Protein AF-A9BYD4-F1 (afdb_monomer_lite)

Radius of gyration: 15.16 Å; chains: 1; bounding box: 30×18×49 Å

pLDDT: mean 91.26, std 11.41, range [46.97, 98.06]

Secondary structure (DSSP, 8-state):
--HHHHHHHHHHHHHHHHHTT--HHHHHHHHHHHHHHHHHHHHHH-TTS-HHHHHHHHHHHHHHHHHHHHHHHHHHHHHHHHTTT-

Structure (mmCIF, N/CA/C/O backbone):
data_AF-A9BYD4-F1
#
_entry.id   AF-A9BYD4-F1
#
loop_
_atom_site.group_PDB
_atom_site.id
_atom_site.type_symbol
_atom_site.label_atom_id
_atom_site.label_alt_id
_atom_site.label_comp_id
_atom_site.label_asym_id
_atom_site.label_entity_id
_atom_site.label_seq_id
_atom_site.pdbx_P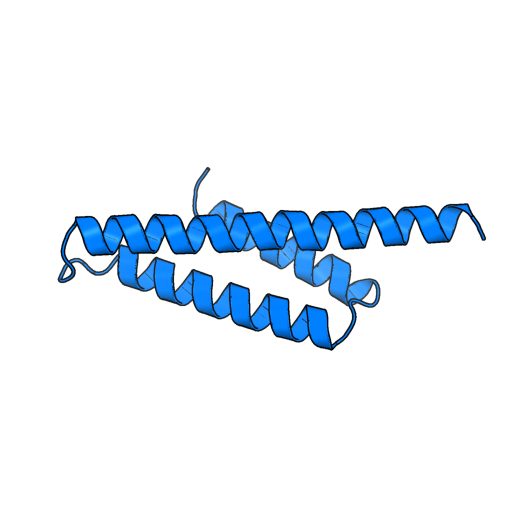DB_ins_code
_atom_site.Cartn_x
_atom_site.Cartn_y
_atom_site.Cartn_z
_atom_site.occupancy
_atom_site.B_iso_or_equiv
_atom_site.auth_seq_id
_atom_site.auth_comp_id
_atom_site.auth_asym_id
_atom_site.auth_atom_id
_atom_site.pdbx_PDB_model_num
ATOM 1 N N . MET A 1 1 ? 15.449 2.697 3.095 1.00 60.28 1 MET A N 1
ATOM 2 C CA . MET A 1 1 ? 14.412 1.750 3.571 1.00 60.28 1 MET A CA 1
ATOM 3 C C . MET A 1 1 ? 14.017 0.824 2.420 1.00 60.28 1 MET A C 1
ATOM 5 O O . MET A 1 1 ? 13.836 1.318 1.319 1.00 60.28 1 MET A O 1
ATOM 9 N N . ASN A 1 2 ? 13.959 -0.497 2.625 1.00 87.62 2 ASN A N 1
ATOM 10 C CA . ASN A 1 2 ? 13.643 -1.486 1.575 1.00 87.62 2 ASN A CA 1
ATOM 11 C C . ASN A 1 2 ? 12.113 -1.644 1.418 1.00 87.62 2 ASN A C 1
ATOM 13 O O . ASN A 1 2 ? 11.419 -1.719 2.432 1.00 87.62 2 ASN A O 1
ATOM 17 N N . TYR A 1 3 ? 11.595 -1.737 0.183 1.00 91.25 3 TYR A N 1
ATOM 18 C CA . TYR A 1 3 ? 10.163 -1.926 -0.109 1.00 91.25 3 TYR A CA 1
ATOM 19 C C . TYR A 1 3 ? 9.541 -3.072 0.702 1.00 91.25 3 TYR A C 1
ATOM 21 O O . TYR A 1 3 ? 8.519 -2.880 1.353 1.00 91.25 3 TYR A O 1
ATOM 29 N N . SER A 1 4 ? 10.185 -4.242 0.752 1.00 93.06 4 SER A N 1
ATOM 30 C CA . SER A 1 4 ? 9.654 -5.412 1.471 1.00 93.06 4 SER A CA 1
ATOM 31 C C . SER A 1 4 ? 9.606 -5.222 2.990 1.00 93.06 4 SER A C 1
ATOM 33 O O . SER A 1 4 ? 8.867 -5.914 3.688 1.00 93.06 4 SER A O 1
ATOM 35 N N . VAL A 1 5 ? 10.431 -4.324 3.535 1.00 94.44 5 VAL A N 1
ATOM 36 C CA . VAL A 1 5 ? 10.383 -3.958 4.958 1.00 94.44 5 VAL A CA 1
ATOM 37 C C . VAL A 1 5 ? 9.209 -3.014 5.199 1.00 94.44 5 VAL A C 1
ATOM 39 O O . VAL A 1 5 ? 8.403 -3.276 6.089 1.00 94.44 5 VAL A O 1
ATOM 42 N N . LEU A 1 6 ? 9.067 -1.985 4.359 1.00 95.06 6 LEU A N 1
ATOM 43 C CA . LEU A 1 6 ? 7.968 -1.023 4.436 1.00 95.06 6 LEU A CA 1
ATOM 44 C C . LEU A 1 6 ? 6.599 -1.702 4.265 1.00 95.06 6 LEU A C 1
ATOM 46 O O . LEU A 1 6 ? 5.699 -1.476 5.067 1.00 95.06 6 LEU A O 1
ATOM 50 N N . LEU A 1 7 ? 6.464 -2.596 3.282 1.00 96.25 7 LEU A N 1
ATO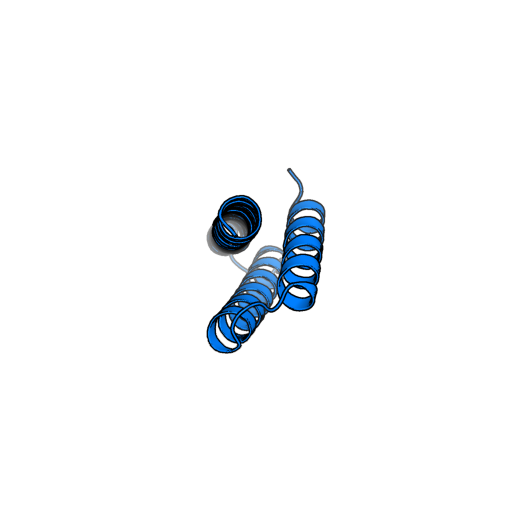M 51 C CA . LEU A 1 7 ? 5.237 -3.359 3.043 1.00 96.25 7 LEU A CA 1
ATOM 52 C C . LEU A 1 7 ? 4.820 -4.154 4.288 1.00 96.25 7 LEU A C 1
ATOM 54 O O . LEU A 1 7 ? 3.693 -4.019 4.757 1.00 96.25 7 LEU A O 1
ATOM 58 N N . ARG A 1 8 ? 5.748 -4.925 4.875 1.00 96.06 8 ARG A N 1
ATOM 59 C CA . ARG A 1 8 ? 5.482 -5.708 6.095 1.00 96.06 8 ARG A CA 1
ATOM 60 C C . ARG A 1 8 ? 5.072 -4.825 7.272 1.00 96.06 8 ARG A C 1
ATOM 62 O O . ARG A 1 8 ? 4.213 -5.211 8.064 1.00 96.06 8 ARG A O 1
ATOM 69 N N . GLN A 1 9 ? 5.682 -3.649 7.402 1.00 95.88 9 GLN A N 1
ATOM 70 C CA . GLN A 1 9 ? 5.335 -2.691 8.446 1.00 95.88 9 GLN A CA 1
ATOM 71 C C . GLN A 1 9 ? 3.907 -2.157 8.274 1.00 95.88 9 GLN A C 1
ATOM 73 O O . GLN A 1 9 ? 3.141 -2.168 9.240 1.00 95.88 9 GLN A O 1
ATOM 78 N N . VAL A 1 10 ? 3.535 -1.746 7.060 1.00 96.50 10 VAL A N 1
ATOM 79 C CA . VAL A 1 10 ? 2.190 -1.235 6.746 1.00 96.50 10 VAL A CA 1
ATOM 80 C C . VAL A 1 10 ? 1.137 -2.322 6.959 1.00 96.50 10 VAL A C 1
ATOM 82 O O . VAL A 1 10 ? 0.122 -2.079 7.607 1.00 96.50 10 VAL A O 1
ATOM 85 N N . GLU A 1 11 ? 1.390 -3.551 6.508 1.00 96.44 11 GLU A N 1
ATOM 86 C CA . GLU A 1 11 ? 0.479 -4.685 6.710 1.00 96.44 11 GLU A CA 1
ATOM 87 C C . GLU A 1 11 ? 0.269 -5.003 8.191 1.00 96.44 11 GLU A C 1
ATOM 89 O O . GLU A 1 11 ? -0.862 -5.217 8.639 1.00 96.44 11 GLU A O 1
ATOM 94 N N . ARG A 1 12 ? 1.347 -4.976 8.986 1.00 95.88 12 ARG A N 1
ATOM 95 C CA . ARG A 1 12 ? 1.258 -5.147 10.439 1.00 95.88 12 ARG A CA 1
ATOM 96 C C . ARG A 1 12 ? 0.404 -4.050 11.072 1.00 95.88 12 ARG A C 1
ATOM 98 O O . ARG A 1 12 ? -0.446 -4.362 11.904 1.00 95.88 12 ARG A O 1
ATOM 105 N N . GLN A 1 13 ? 0.605 -2.791 10.685 1.00 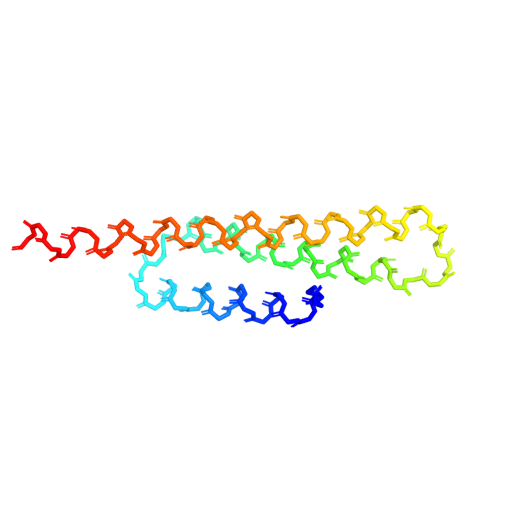94.38 13 GLN A N 1
ATOM 106 C CA . GLN A 1 13 ? -0.198 -1.675 11.188 1.00 94.38 13 GLN A CA 1
ATOM 107 C C . GLN A 1 13 ? -1.668 -1.799 10.788 1.00 94.38 13 GLN A C 1
ATOM 109 O O . GLN A 1 13 ? -2.537 -1.658 11.646 1.00 94.38 13 GLN A O 1
ATOM 114 N N . ARG A 1 14 ? -1.957 -2.141 9.529 1.00 95.44 14 ARG A N 1
ATOM 115 C CA . ARG A 1 14 ? -3.321 -2.375 9.041 1.00 95.44 14 ARG A CA 1
ATOM 116 C C . ARG A 1 14 ? -4.010 -3.458 9.862 1.00 95.44 14 ARG A C 1
ATOM 118 O O . ARG A 1 14 ? -5.119 -3.246 10.337 1.00 95.44 14 ARG A O 1
ATOM 125 N N . ASN A 1 15 ? -3.340 -4.584 10.101 1.00 95.19 15 ASN A N 1
ATOM 126 C CA . ASN A 1 15 ? -3.896 -5.683 10.893 1.00 95.19 15 ASN A CA 1
ATOM 127 C C . ASN A 1 15 ? -4.166 -5.287 12.349 1.00 95.19 15 ASN A C 1
ATOM 129 O O . ASN A 1 15 ? -5.169 -5.711 12.919 1.00 95.19 15 ASN A O 1
ATOM 133 N N . LEU A 1 16 ? -3.305 -4.461 12.949 1.00 94.12 16 LEU A N 1
ATOM 134 C CA . LEU A 1 16 ? -3.556 -3.904 14.279 1.00 94.12 16 LEU A CA 1
ATOM 135 C C . LEU A 1 16 ? -4.776 -2.981 14.287 1.00 94.12 16 LEU A C 1
ATOM 137 O O . LEU A 1 16 ? -5.595 -3.081 15.195 1.00 94.12 16 LEU A O 1
ATOM 141 N N . CYS A 1 17 ? -4.920 -2.115 13.283 1.00 92.94 17 CYS A N 1
ATOM 142 C CA . CYS A 1 17 ? -6.063 -1.211 13.206 1.00 92.94 17 CYS A CA 1
ATOM 143 C C . CYS A 1 17 ? -7.369 -1.976 12.960 1.00 92.94 17 CYS A C 1
ATOM 145 O O . CYS A 1 17 ? -8.367 -1.679 13.604 1.00 92.94 17 CYS A O 1
ATOM 147 N N . VAL A 1 18 ? -7.362 -3.012 12.112 1.00 93.12 18 VAL A N 1
ATOM 148 C CA . VAL A 1 18 ? -8.538 -3.878 11.900 1.00 93.12 18 VAL A CA 1
ATOM 149 C C . VAL A 1 18 ? -8.963 -4.567 13.191 1.00 93.12 18 VAL A C 1
ATOM 151 O O . VAL A 1 18 ? -10.140 -4.532 13.532 1.00 93.12 18 VAL A O 1
ATOM 154 N N . LYS A 1 19 ? -8.016 -5.097 13.975 1.00 92.06 19 LYS A N 1
ATOM 155 C CA . LYS A 1 19 ? -8.317 -5.661 15.303 1.00 92.06 19 LYS A CA 1
ATOM 156 C C . LYS A 1 19 ? -8.919 -4.644 16.282 1.00 92.06 19 LYS A C 1
ATOM 158 O O . LYS A 1 19 ? -9.574 -5.053 17.230 1.00 92.06 19 LYS A O 1
ATOM 163 N N . ARG A 1 20 ? -8.689 -3.345 16.070 1.00 90.00 20 ARG A N 1
ATOM 164 C CA . ARG A 1 20 ? -9.238 -2.238 16.871 1.00 90.00 20 ARG A CA 1
ATOM 165 C C . ARG A 1 20 ? -10.538 -1.651 16.300 1.00 90.00 20 ARG A C 1
ATOM 167 O O . ARG A 1 20 ? -11.016 -0.659 16.832 1.00 90.00 20 ARG A O 1
ATOM 174 N N . GLY A 1 21 ? -11.107 -2.248 15.250 1.00 91.31 21 GLY A N 1
ATOM 175 C CA . GLY A 1 21 ? -12.363 -1.786 14.652 1.00 91.31 21 GLY A CA 1
ATOM 176 C C . GLY A 1 21 ? -12.185 -0.772 13.522 1.00 91.31 21 GLY A C 1
ATOM 177 O O . GLY A 1 21 ? -12.938 0.199 13.443 1.00 91.31 21 GLY A O 1
ATOM 178 N N . LEU A 1 22 ? -11.192 -0.977 12.645 1.00 91.94 22 LEU A N 1
ATOM 179 C CA . LEU A 1 22 ? -11.026 -0.157 11.440 1.00 91.94 22 LEU A CA 1
ATOM 180 C C . LEU A 1 22 ? -12.344 -0.129 10.636 1.00 91.94 22 LEU A C 1
ATOM 182 O O . LEU A 1 22 ? -12.864 -1.200 10.317 1.00 91.94 22 LEU A O 1
ATOM 186 N N . PRO A 1 23 ? -12.877 1.055 10.277 1.00 92.81 23 PRO A N 1
ATOM 187 C CA . PRO A 1 23 ? -14.105 1.153 9.498 1.00 92.81 23 PRO A CA 1
ATOM 188 C C . PRO A 1 23 ? -14.024 0.356 8.194 1.00 92.81 23 PRO A C 1
ATOM 190 O O . PRO A 1 23 ? -12.993 0.374 7.519 1.00 92.81 23 PRO A O 1
ATOM 193 N N . GLY A 1 24 ? -15.122 -0.297 7.803 1.00 92.50 24 GLY A N 1
ATOM 194 C CA . GLY A 1 24 ? -15.143 -1.196 6.642 1.00 92.50 24 GLY A CA 1
ATOM 195 C C . GLY A 1 24 ? -14.668 -0.541 5.339 1.00 92.50 24 GLY A C 1
ATOM 196 O O . GLY A 1 24 ? -13.861 -1.123 4.619 1.00 92.50 24 GLY A O 1
ATOM 197 N N . TRP A 1 25 ? -15.080 0.705 5.076 1.00 94.00 25 TRP A N 1
ATOM 198 C CA . TRP A 1 25 ? -14.632 1.459 3.896 1.00 94.00 25 TRP A CA 1
ATOM 199 C C . TRP A 1 25 ? -13.114 1.697 3.901 1.00 94.00 25 TRP A C 1
ATOM 201 O O . TRP A 1 25 ? -12.457 1.602 2.866 1.00 94.00 25 TRP A O 1
ATOM 211 N N . LEU A 1 26 ? -12.539 1.965 5.077 1.00 94.06 26 LEU A N 1
ATOM 212 C CA . LEU A 1 26 ? -11.115 2.240 5.241 1.00 94.06 26 LEU A CA 1
ATOM 213 C C . LEU A 1 26 ? -10.294 0.952 5.143 1.00 94.06 26 LEU A C 1
ATOM 215 O O . LEU A 1 26 ? -9.199 0.951 4.581 1.00 94.06 26 LEU A O 1
ATOM 219 N N . GLN A 1 27 ? -10.843 -0.162 5.629 1.00 95.62 27 GLN A N 1
ATOM 220 C CA . GLN A 1 27 ? -10.266 -1.483 5.425 1.00 95.62 27 GLN A CA 1
ATOM 221 C C . GLN A 1 27 ? -10.189 -1.835 3.932 1.00 95.62 27 GLN A C 1
ATOM 223 O O . GLN A 1 27 ? -9.113 -2.204 3.457 1.00 95.62 27 GLN A O 1
ATOM 228 N N . GLN A 1 28 ? -11.293 -1.679 3.196 1.00 96.50 28 GLN A N 1
ATOM 229 C CA . GLN A 1 28 ? -11.349 -1.939 1.752 1.00 96.50 28 GLN A CA 1
ATOM 230 C C . GLN A 1 28 ? -10.392 -1.028 0.977 1.00 96.50 28 GLN A C 1
ATOM 232 O O . GLN A 1 28 ? -9.658 -1.489 0.102 1.00 96.50 28 GLN A O 1
ATOM 237 N N . TYR A 1 29 ? -10.338 0.258 1.338 1.00 96.69 29 TYR A N 1
ATOM 238 C CA . TYR A 1 29 ? -9.387 1.201 0.757 1.00 96.69 29 TYR A CA 1
ATOM 239 C C . TYR A 1 29 ? -7.934 0.761 0.988 1.00 96.69 29 TYR A C 1
ATOM 241 O O . TYR A 1 29 ? -7.146 0.709 0.042 1.00 96.69 29 TYR A O 1
ATOM 249 N N . ALA A 1 30 ? -7.576 0.388 2.221 1.00 96.94 30 ALA A N 1
ATOM 250 C CA . ALA A 1 30 ? -6.228 -0.068 2.545 1.00 96.94 30 ALA A CA 1
ATOM 251 C C . ALA A 1 30 ? -5.845 -1.345 1.779 1.00 96.94 30 ALA A C 1
ATOM 253 O O . ALA A 1 30 ? -4.722 -1.454 1.288 1.00 96.94 30 ALA A O 1
ATOM 254 N N . GLU A 1 31 ? -6.772 -2.294 1.632 1.00 96.69 31 GLU A N 1
ATOM 255 C CA . GLU A 1 31 ? -6.569 -3.515 0.843 1.00 96.69 31 GLU A CA 1
ATOM 256 C C . GLU A 1 31 ? -6.322 -3.209 -0.640 1.00 96.69 31 GLU A C 1
ATOM 258 O O . GLU A 1 31 ? -5.359 -3.718 -1.221 1.00 96.69 31 GLU A O 1
ATOM 263 N N . ALA A 1 32 ? -7.124 -2.324 -1.238 1.00 97.75 32 ALA A N 1
ATOM 264 C CA . ALA A 1 32 ? -6.959 -1.911 -2.630 1.00 97.75 32 ALA A CA 1
ATOM 265 C C . ALA A 1 32 ? -5.610 -1.211 -2.869 1.00 97.75 32 ALA A C 1
ATOM 267 O O . ALA A 1 32 ? -4.906 -1.510 -3.837 1.00 97.75 32 ALA A O 1
ATOM 268 N N . GLN A 1 33 ? -5.207 -0.319 -1.962 1.00 97.94 33 GLN A N 1
ATOM 269 C CA . GLN A 1 33 ? -3.924 0.381 -2.043 1.00 97.94 33 GLN A CA 1
ATOM 270 C C . GLN A 1 33 ? -2.729 -0.571 -1.863 1.00 97.94 33 GLN A C 1
ATOM 272 O O . GLN A 1 33 ? -1.740 -0.463 -2.590 1.00 97.94 33 GLN A O 1
ATOM 277 N N . LEU A 1 34 ? -2.822 -1.556 -0.962 1.00 97.75 34 LEU A N 1
ATOM 278 C CA . LEU A 1 34 ? -1.799 -2.598 -0.814 1.00 97.75 34 LEU A CA 1
ATOM 279 C C . LEU A 1 34 ? -1.666 -3.446 -2.086 1.00 97.75 34 LEU A C 1
ATOM 281 O O . LEU A 1 34 ? -0.547 -3.700 -2.541 1.00 97.75 34 LEU A O 1
ATOM 285 N N . ALA A 1 35 ? -2.786 -3.851 -2.690 1.00 97.81 35 ALA A N 1
ATOM 286 C CA . ALA A 1 35 ? -2.785 -4.582 -3.956 1.00 97.81 35 ALA A CA 1
ATOM 287 C C . ALA A 1 35 ? -2.144 -3.754 -5.084 1.00 97.81 35 ALA A C 1
ATOM 289 O O . ALA A 1 35 ? -1.275 -4.251 -5.806 1.00 97.81 35 ALA A O 1
ATOM 290 N N . TYR A 1 36 ? -2.492 -2.468 -5.180 1.00 98.06 36 TYR A N 1
ATOM 291 C CA . TYR A 1 36 ? -1.899 -1.547 -6.146 1.00 98.06 36 TYR A CA 1
ATOM 292 C C . TYR A 1 36 ? -0.387 -1.376 -5.938 1.00 98.06 36 TYR A C 1
ATOM 294 O O . TYR A 1 36 ? 0.388 -1.481 -6.893 1.00 98.06 36 TYR A O 1
ATOM 302 N N . ALA A 1 37 ? 0.065 -1.177 -4.697 1.00 97.62 37 ALA A N 1
ATOM 303 C CA . ALA A 1 37 ? 1.485 -1.053 -4.382 1.00 97.62 37 ALA A CA 1
ATOM 304 C C . ALA A 1 37 ? 2.263 -2.323 -4.758 1.00 97.62 37 ALA A C 1
ATOM 306 O O . ALA A 1 37 ? 3.359 -2.227 -5.315 1.00 97.62 37 ALA A O 1
ATOM 307 N N . ARG A 1 38 ? 1.703 -3.512 -4.491 1.00 97.62 38 ARG A N 1
ATOM 308 C CA . ARG A 1 38 ? 2.301 -4.802 -4.880 1.00 97.62 38 ARG A CA 1
ATOM 309 C C . ARG A 1 38 ? 2.419 -4.933 -6.395 1.00 97.62 38 ARG A C 1
ATOM 311 O O . ARG A 1 38 ? 3.481 -5.301 -6.890 1.00 97.62 38 ARG A O 1
ATOM 318 N N . TYR A 1 39 ? 1.370 -4.573 -7.130 1.00 97.38 39 TYR A N 1
ATOM 319 C CA . TYR A 1 39 ? 1.397 -4.558 -8.592 1.00 97.38 39 TYR A CA 1
ATOM 320 C C . TYR A 1 39 ? 2.495 -3.630 -9.133 1.00 97.38 39 TYR A C 1
ATOM 322 O O . TYR A 1 39 ? 3.334 -4.054 -9.926 1.00 97.38 39 TYR A O 1
ATOM 330 N N . ARG A 1 40 ? 2.561 -2.379 -8.660 1.00 97.62 40 ARG A N 1
ATOM 331 C CA . ARG A 1 40 ? 3.590 -1.418 -9.095 1.00 97.62 40 ARG A CA 1
ATOM 332 C C . ARG A 1 40 ? 5.006 -1.879 -8.742 1.00 97.62 40 ARG A C 1
ATOM 334 O O . ARG A 1 40 ? 5.924 -1.694 -9.541 1.00 97.62 40 ARG A O 1
ATOM 341 N N . TRP A 1 41 ? 5.187 -2.533 -7.597 1.00 96.94 41 TRP A N 1
ATOM 342 C CA . TRP A 1 41 ? 6.460 -3.162 -7.252 1.00 96.94 41 TRP A CA 1
ATOM 343 C C . TRP A 1 41 ? 6.852 -4.265 -8.243 1.00 96.94 41 TRP A C 1
ATOM 345 O O . TRP A 1 41 ? 7.996 -4.279 -8.697 1.00 96.94 41 TRP A O 1
ATOM 355 N N . LEU A 1 42 ? 5.925 -5.142 -8.640 1.00 96.31 42 LEU A N 1
ATOM 356 C CA . LEU A 1 42 ? 6.194 -6.163 -9.661 1.00 96.31 42 LEU A CA 1
ATOM 357 C C . LEU A 1 42 ? 6.622 -5.536 -10.994 1.00 96.31 42 LEU A C 1
ATOM 359 O O . LEU A 1 42 ? 7.651 -5.933 -11.537 1.00 96.31 42 LEU A O 1
ATOM 363 N N . VAL A 1 43 ? 5.921 -4.497 -11.460 1.00 95.75 43 VAL A N 1
ATOM 364 C CA . VAL A 1 43 ? 6.297 -3.762 -12.684 1.00 95.75 43 VAL A CA 1
ATOM 365 C C . VAL A 1 43 ? 7.699 -3.160 -12.563 1.00 95.75 43 VAL A C 1
ATOM 367 O O . VAL A 1 43 ? 8.483 -3.214 -13.504 1.00 95.75 43 VAL A O 1
ATOM 370 N N . SER A 1 44 ? 8.074 -2.637 -11.391 1.00 96.50 44 SER A N 1
ATOM 371 C CA . SER A 1 44 ? 9.422 -2.087 -11.178 1.00 96.50 44 SER A CA 1
ATOM 372 C C . SER A 1 44 ? 10.549 -3.118 -11.326 1.00 96.50 44 SER A C 1
ATOM 374 O O . SER A 1 44 ? 11.701 -2.756 -11.574 1.00 96.50 44 SER A O 1
ATOM 376 N N . ARG A 1 45 ? 10.221 -4.408 -11.198 1.00 96.12 45 ARG A N 1
ATOM 377 C CA . ARG A 1 45 ? 11.156 -5.530 -11.322 1.00 96.12 45 ARG A CA 1
ATOM 378 C C . ARG A 1 45 ? 11.173 -6.170 -12.705 1.00 96.12 45 ARG A C 1
ATOM 380 O O . ARG A 1 45 ? 12.048 -7.002 -12.950 1.00 96.12 45 ARG A O 1
ATOM 387 N N . ASP A 1 46 ? 10.255 -5.792 -13.586 1.00 96.06 46 ASP A N 1
ATOM 388 C CA . ASP A 1 46 ? 10.193 -6.327 -14.938 1.00 96.06 46 ASP A CA 1
ATOM 389 C C . ASP A 1 46 ? 11.372 -5.819 -15.776 1.00 96.06 46 ASP A C 1
ATOM 391 O O . ASP A 1 46 ? 11.450 -4.648 -16.144 1.00 96.06 46 ASP A O 1
ATOM 395 N N . LYS A 1 47 ? 12.311 -6.716 -16.089 1.00 93.31 47 LYS A N 1
ATOM 396 C CA . LYS A 1 47 ? 13.512 -6.384 -16.864 1.00 93.31 47 LYS A CA 1
ATOM 397 C C . LYS A 1 47 ? 13.202 -5.999 -18.314 1.00 93.31 47 LYS A C 1
ATOM 399 O O . LYS A 1 47 ? 14.062 -5.381 -18.934 1.00 93.31 47 LYS A O 1
ATOM 404 N N . GLN A 1 48 ? 12.024 -6.353 -18.831 1.00 95.44 48 GLN A N 1
ATOM 405 C CA . GLN A 1 48 ? 11.586 -5.985 -20.178 1.00 95.44 48 GLN A CA 1
ATOM 406 C C . GLN A 1 48 ? 11.060 -4.544 -20.231 1.00 95.44 48 GLN A C 1
ATOM 408 O O . GLN A 1 48 ? 11.080 -3.918 -21.288 1.00 95.44 48 GLN A O 1
ATOM 413 N N . ALA A 1 49 ? 10.647 -3.980 -19.092 1.00 92.69 49 ALA A N 1
ATOM 414 C CA . ALA A 1 49 ? 10.159 -2.612 -19.024 1.00 92.69 49 ALA A CA 1
ATOM 415 C C . ALA A 1 49 ? 11.306 -1.574 -19.097 1.00 92.69 49 ALA A C 1
ATOM 417 O O . ALA A 1 49 ? 12.371 -1.763 -18.479 1.00 92.69 49 ALA A O 1
ATOM 418 N N . PRO A 1 50 ? 11.083 -0.418 -19.761 1.00 96.19 50 PRO A N 1
ATOM 419 C CA . PRO A 1 50 ? 12.039 0.686 -19.779 1.00 96.19 50 PRO A CA 1
ATOM 420 C C . PRO A 1 50 ? 12.466 1.109 -18.368 1.00 96.19 50 PRO A C 1
ATOM 422 O O . PRO A 1 50 ? 11.680 1.068 -17.416 1.00 96.19 50 PRO A O 1
ATOM 425 N N . LYS A 1 51 ? 13.726 1.539 -18.216 1.00 95.50 51 LYS A N 1
ATOM 426 C CA . LYS A 1 51 ? 14.307 1.905 -16.910 1.00 95.50 51 LYS A CA 1
ATOM 427 C C . LYS A 1 51 ? 13.483 2.975 -16.185 1.00 95.50 51 LYS A C 1
ATOM 429 O O . LYS A 1 51 ? 13.236 2.834 -14.988 1.00 95.50 51 LYS A O 1
ATOM 434 N N . ASP A 1 52 ? 13.014 3.988 -16.906 1.00 96.00 52 ASP A N 1
ATOM 435 C CA . ASP A 1 52 ? 12.219 5.075 -16.325 1.00 96.00 52 ASP A CA 1
ATOM 436 C C . ASP A 1 52 ? 10.840 4.590 -15.876 1.00 96.00 52 ASP A C 1
ATOM 438 O O . ASP A 1 52 ? 10.389 4.920 -14.779 1.00 96.00 52 ASP A O 1
ATOM 442 N N . CYS A 1 53 ? 10.205 3.705 -16.650 1.00 95.44 53 CYS A N 1
ATOM 443 C CA . CYS A 1 53 ? 8.950 3.063 -16.260 1.00 95.44 53 CYS A CA 1
ATOM 444 C C . CYS A 1 53 ? 9.113 2.233 -14.982 1.00 95.44 53 CYS A C 1
ATOM 446 O O . CYS A 1 53 ? 8.247 2.276 -14.101 1.00 95.44 53 CYS A O 1
ATOM 448 N N . ARG A 1 54 ? 10.228 1.505 -14.848 1.00 97.00 54 ARG A N 1
ATOM 449 C CA . ARG A 1 54 ? 10.539 0.748 -13.631 1.00 97.00 54 ARG A CA 1
ATOM 450 C C . ARG A 1 54 ? 10.736 1.658 -12.427 1.00 97.00 54 ARG A C 1
ATOM 452 O O . ARG A 1 54 ? 10.135 1.410 -11.381 1.00 97.00 54 ARG A O 1
ATOM 459 N N . ARG A 1 55 ? 11.529 2.721 -12.584 1.00 96.44 55 ARG A N 1
ATOM 460 C CA . ARG A 1 55 ? 11.772 3.722 -11.537 1.00 96.44 55 ARG A CA 1
ATOM 461 C C . ARG A 1 55 ? 10.467 4.366 -11.075 1.00 96.44 55 ARG A C 1
ATOM 463 O O . ARG A 1 55 ? 10.164 4.322 -9.888 1.00 96.44 55 ARG A O 1
ATOM 470 N N . LEU A 1 56 ? 9.656 4.858 -12.008 1.00 97.38 56 LEU A N 1
ATOM 471 C CA . LEU A 1 56 ? 8.358 5.460 -11.706 1.00 97.38 56 LEU A CA 1
ATOM 472 C C . LEU A 1 56 ? 7.410 4.463 -11.023 1.00 97.38 56 LEU A C 1
ATOM 474 O O . LEU A 1 56 ? 6.592 4.826 -10.180 1.00 97.38 56 LEU A O 1
ATOM 478 N N . SER A 1 57 ? 7.477 3.184 -11.391 1.00 97.38 57 SER A N 1
ATOM 479 C CA . SER A 1 57 ? 6.681 2.139 -10.743 1.00 97.38 57 SER A CA 1
ATOM 480 C C . SER A 1 57 ? 7.119 1.892 -9.306 1.00 97.38 57 SER A C 1
ATOM 482 O O . SER A 1 57 ? 6.257 1.800 -8.435 1.00 97.38 57 SER A O 1
ATOM 484 N N . LEU A 1 58 ? 8.426 1.881 -9.044 1.00 96.88 58 LEU A N 1
ATOM 485 C CA . LEU A 1 58 ? 8.957 1.799 -7.688 1.00 96.88 58 LEU A CA 1
ATOM 486 C C . LEU A 1 58 ? 8.544 3.010 -6.845 1.00 96.88 58 LEU A C 1
ATOM 488 O O . LEU A 1 58 ? 8.037 2.830 -5.742 1.00 96.88 58 LEU A O 1
ATOM 492 N N . GLU A 1 59 ? 8.717 4.221 -7.375 1.00 97.00 59 GLU A N 1
ATOM 493 C CA . GLU A 1 59 ? 8.344 5.466 -6.694 1.00 97.00 59 GLU A CA 1
ATOM 494 C C . GLU A 1 59 ? 6.860 5.450 -6.312 1.00 97.00 59 GLU A C 1
ATOM 496 O O . GLU A 1 59 ? 6.533 5.613 -5.140 1.00 97.00 59 GLU A O 1
ATOM 501 N N . ARG A 1 60 ? 5.963 5.108 -7.249 1.00 97.56 60 ARG A N 1
ATOM 502 C CA . ARG A 1 60 ? 4.525 4.976 -6.952 1.00 97.56 60 ARG A CA 1
ATOM 503 C C . ARG A 1 60 ? 4.227 3.911 -5.898 1.00 97.56 60 ARG A C 1
ATOM 505 O O . ARG A 1 60 ? 3.400 4.148 -5.023 1.00 97.56 60 ARG A O 1
ATOM 512 N N . ALA A 1 61 ? 4.878 2.748 -5.972 1.00 97.50 61 ALA A N 1
ATOM 513 C CA . ALA A 1 61 ? 4.680 1.679 -4.996 1.00 97.50 61 ALA A CA 1
ATOM 514 C C . ALA A 1 61 ? 5.066 2.135 -3.580 1.00 97.50 61 ALA A C 1
ATOM 516 O O . ALA A 1 61 ? 4.348 1.861 -2.623 1.00 97.50 61 ALA A O 1
ATOM 517 N N . VAL A 1 62 ? 6.185 2.852 -3.456 1.00 97.19 62 VAL A N 1
ATOM 518 C CA . VAL A 1 62 ? 6.689 3.376 -2.182 1.00 97.19 62 VAL A CA 1
ATOM 519 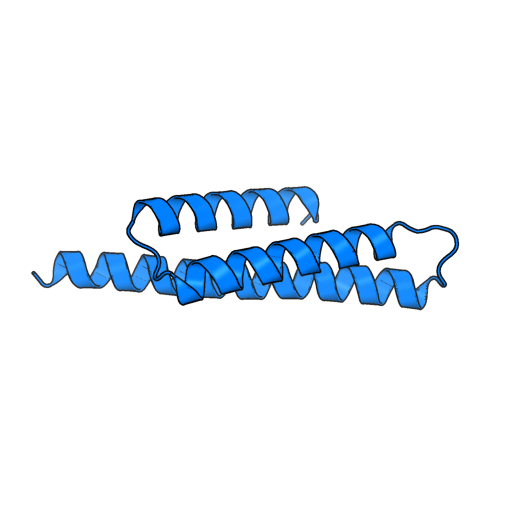C C . VAL A 1 62 ? 5.807 4.509 -1.657 1.00 97.19 62 VAL A C 1
ATOM 521 O O . VAL A 1 62 ? 5.442 4.474 -0.484 1.00 97.19 62 VAL A O 1
ATOM 524 N N . SER A 1 63 ? 5.412 5.465 -2.502 1.00 97.62 63 SER A N 1
ATOM 525 C CA . SER A 1 63 ? 4.531 6.572 -2.106 1.00 97.62 63 SER A CA 1
ATOM 526 C C . SER A 1 63 ? 3.208 6.075 -1.528 1.00 97.62 63 SER A C 1
ATOM 528 O O . SER A 1 63 ? 2.802 6.531 -0.465 1.00 97.62 63 SER A O 1
ATOM 530 N N . VAL A 1 64 ? 2.575 5.086 -2.167 1.00 97.81 64 VAL A N 1
ATOM 531 C CA . VAL A 1 64 ? 1.312 4.509 -1.679 1.00 97.81 64 VAL A CA 1
ATOM 532 C C . VAL A 1 64 ? 1.471 3.880 -0.296 1.00 97.81 64 VAL A C 1
ATOM 534 O O . VAL A 1 64 ? 0.614 4.062 0.568 1.00 97.81 64 VAL A O 1
ATOM 537 N N . LEU A 1 65 ? 2.576 3.171 -0.054 1.00 97.69 65 LEU A N 1
ATOM 538 C CA . LEU A 1 65 ? 2.836 2.579 1.256 1.00 97.69 65 LEU A CA 1
ATOM 539 C C . LEU A 1 65 ? 3.060 3.639 2.342 1.00 97.69 65 LEU A C 1
ATOM 541 O O . LEU A 1 65 ? 2.566 3.461 3.453 1.00 97.69 65 LEU A O 1
ATOM 545 N N . PHE A 1 66 ? 3.747 4.742 2.033 1.00 96.88 66 PHE A N 1
ATOM 546 C CA . PHE A 1 66 ? 3.897 5.853 2.977 1.00 96.88 66 PHE A CA 1
ATOM 547 C C . PHE A 1 66 ? 2.557 6.516 3.303 1.00 96.88 66 PHE A C 1
ATOM 549 O O . PHE A 1 66 ? 2.230 6.660 4.479 1.00 96.88 66 PHE A O 1
ATOM 556 N N . SE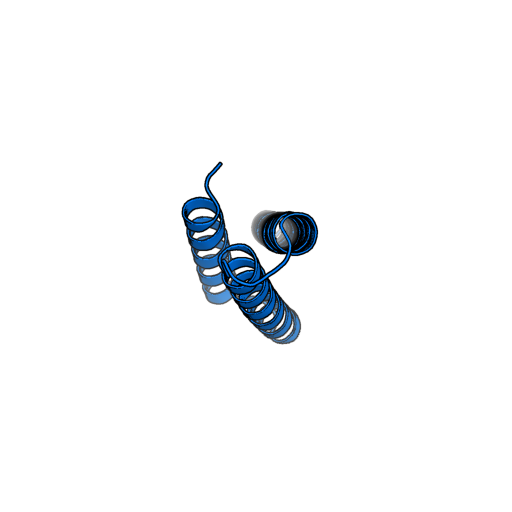R A 1 67 ? 1.742 6.829 2.293 1.00 96.75 67 SER A N 1
ATOM 557 C CA . SER A 1 67 ? 0.418 7.421 2.517 1.00 96.75 67 SER A CA 1
ATOM 558 C C . SER A 1 67 ? -0.486 6.511 3.353 1.00 96.75 67 SER A C 1
ATOM 560 O O . SER A 1 67 ? -1.185 6.980 4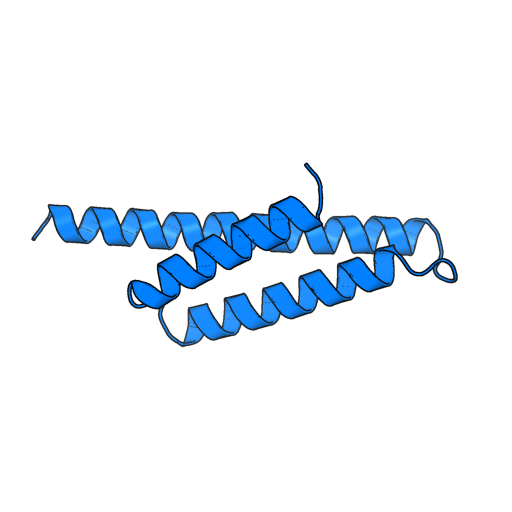.250 1.00 96.75 67 SER A O 1
ATOM 562 N N . LEU A 1 68 ? -0.445 5.194 3.122 1.00 96.81 68 LEU A N 1
ATOM 563 C CA . LEU A 1 68 ? -1.168 4.238 3.963 1.00 96.81 68 LEU A CA 1
ATOM 564 C C . LEU A 1 68 ? -0.645 4.201 5.399 1.00 96.81 68 LEU A C 1
ATOM 566 O O . LEU A 1 68 ? -1.441 4.119 6.332 1.00 96.81 68 LEU A O 1
ATOM 570 N N . GLN A 1 69 ? 0.674 4.238 5.587 1.00 95.88 69 GLN A N 1
ATOM 571 C CA . GLN A 1 69 ? 1.277 4.258 6.916 1.00 95.88 69 GLN A CA 1
ATOM 572 C C . GLN A 1 69 ? 0.817 5.484 7.715 1.00 95.88 69 GLN A C 1
ATOM 574 O O . GLN A 1 69 ? 0.451 5.346 8.882 1.00 95.88 69 GLN A O 1
ATOM 579 N N . GLU A 1 70 ? 0.807 6.663 7.096 1.00 95.31 70 GLU A N 1
ATOM 580 C CA . GLU A 1 70 ? 0.329 7.900 7.721 1.00 95.31 70 GLU A CA 1
ATOM 581 C C . GLU A 1 70 ? -1.155 7.806 8.084 1.00 95.31 70 GLU A C 1
ATOM 583 O O . GLU A 1 70 ? -1.526 8.050 9.231 1.00 95.31 70 GLU A O 1
ATOM 588 N N . LEU A 1 71 ? -1.996 7.364 7.147 1.00 94.81 71 LEU A N 1
ATOM 589 C CA . LEU A 1 71 ? -3.436 7.200 7.355 1.00 94.81 71 LEU A CA 1
ATOM 590 C C . LEU A 1 71 ? -3.754 6.261 8.531 1.00 94.81 71 LEU A C 1
ATOM 592 O O . LEU A 1 71 ? -4.565 6.583 9.403 1.00 94.81 71 LEU A O 1
ATOM 596 N N . LEU A 1 72 ? -3.093 5.101 8.580 1.00 94.38 72 LEU A N 1
ATOM 597 C CA . LEU A 1 72 ? -3.272 4.114 9.648 1.00 94.38 72 LEU A CA 1
ATOM 598 C C . LEU A 1 72 ? -2.731 4.617 10.990 1.00 94.38 72 LEU A C 1
ATOM 600 O O . LEU A 1 72 ? -3.299 4.314 12.041 1.00 94.38 72 LEU A O 1
ATOM 604 N N . TRP A 1 73 ? -1.650 5.398 10.968 1.00 92.88 73 TRP A N 1
ATOM 605 C CA . TRP A 1 73 ? -1.118 6.038 12.164 1.00 92.88 73 TRP A CA 1
ATOM 606 C C . TRP A 1 73 ? -2.095 7.074 12.730 1.00 92.88 73 TRP A C 1
ATOM 608 O O . TRP A 1 73 ? -2.396 7.012 13.922 1.00 92.88 73 TRP A O 1
ATOM 618 N N . VAL A 1 74 ? -2.660 7.948 11.889 1.00 91.25 74 VAL A N 1
ATOM 619 C CA . VAL A 1 74 ? -3.675 8.935 12.299 1.00 91.25 74 VAL A CA 1
ATOM 620 C C . VAL A 1 74 ? -4.884 8.244 12.926 1.00 91.25 74 VAL A C 1
ATOM 622 O O . VAL A 1 74 ? -5.307 8.617 14.021 1.00 91.25 74 VAL A O 1
ATOM 625 N N . TYR A 1 75 ? -5.404 7.192 12.286 1.00 89.94 75 TYR A N 1
ATOM 626 C CA . TYR A 1 75 ? -6.510 6.410 12.842 1.00 89.94 75 TYR A CA 1
ATOM 627 C C . TYR A 1 75 ? -6.173 5.857 14.234 1.00 89.94 75 TYR A C 1
ATOM 629 O O . TYR A 1 75 ? -6.959 5.989 15.174 1.00 89.94 75 TYR A O 1
ATOM 637 N N . ARG A 1 76 ? -4.981 5.272 14.388 1.00 86.56 76 ARG A N 1
ATOM 638 C CA . ARG A 1 76 ? -4.539 4.701 15.661 1.00 86.56 76 ARG A CA 1
ATOM 639 C C . ARG A 1 76 ? -4.446 5.757 16.766 1.00 86.56 76 ARG A C 1
ATOM 641 O O . ARG A 1 76 ? -4.904 5.491 17.875 1.00 86.56 76 ARG A O 1
ATOM 648 N N . VAL A 1 77 ? -3.847 6.913 16.479 1.00 86.56 77 VAL A N 1
ATOM 649 C CA . VAL A 1 77 ? -3.679 7.998 17.460 1.00 86.56 77 VAL A CA 1
ATOM 650 C C . VAL A 1 77 ? -5.033 8.565 17.881 1.00 86.56 77 VAL A C 1
ATOM 652 O O . VAL A 1 77 ? -5.267 8.740 19.074 1.00 86.56 77 VAL A O 1
ATOM 655 N N . ASN A 1 78 ? -5.951 8.775 16.936 1.00 80.88 78 ASN A N 1
ATOM 656 C CA . ASN A 1 78 ? -7.294 9.272 17.243 1.00 80.88 78 ASN A CA 1
ATOM 657 C C . ASN A 1 78 ? -8.099 8.273 18.089 1.00 80.88 78 ASN A C 1
ATOM 659 O O . ASN A 1 78 ? -8.758 8.671 19.047 1.00 80.88 78 ASN A O 1
ATOM 663 N N . GLY A 1 79 ? -7.990 6.971 17.798 1.00 69.81 79 GLY A N 1
ATOM 664 C CA . GLY A 1 79 ? -8.596 5.930 18.634 1.00 69.81 79 GLY A CA 1
ATOM 665 C C . GLY A 1 79 ? -8.044 5.917 20.065 1.00 69.81 79 GLY A C 1
ATOM 666 O O . GLY A 1 79 ? -8.801 5.770 21.018 1.00 69.81 79 GLY A O 1
ATOM 667 N N . GLU A 1 80 ? -6.736 6.129 20.241 1.00 63.81 80 GLU A N 1
ATOM 668 C CA . GLU A 1 80 ? -6.098 6.202 21.566 1.00 63.81 80 GLU A CA 1
ATOM 669 C C . GLU A 1 80 ? -6.482 7.472 22.350 1.00 63.81 80 GLU A C 1
ATOM 671 O O . GLU A 1 80 ? -6.525 7.439 23.580 1.00 63.81 80 GLU A O 1
ATOM 676 N N . GLN A 1 81 ? -6.783 8.581 21.668 1.00 64.00 81 GLN A N 1
ATOM 677 C CA . GLN A 1 81 ? -7.261 9.812 22.309 1.00 64.00 81 GLN A CA 1
ATOM 678 C C . GLN A 1 81 ? -8.719 9.717 22.770 1.00 64.00 81 GLN A C 1
ATOM 680 O O . GLN A 1 81 ? -9.041 10.267 23.821 1.00 64.00 81 GLN A O 1
ATOM 685 N N . SER A 1 82 ? -9.577 9.008 22.027 1.00 59.12 82 SER A N 1
ATOM 686 C CA . SER A 1 82 ? -10.976 8.790 22.424 1.00 59.12 82 SER A CA 1
ATOM 687 C C . SER A 1 82 ? -11.071 8.010 23.738 1.00 59.12 82 SER A C 1
ATOM 689 O O . SER A 1 82 ? -11.790 8.418 24.635 1.00 59.12 82 SER A O 1
ATOM 691 N N . ILE A 1 83 ? -10.252 6.963 23.902 1.00 58.69 83 ILE A N 1
ATOM 692 C CA . ILE A 1 83 ? -10.234 6.106 25.105 1.00 58.69 83 ILE A CA 1
ATOM 693 C C . ILE A 1 83 ? -9.800 6.862 26.374 1.00 58.69 83 ILE A C 1
ATOM 695 O O . ILE A 1 83 ? -10.104 6.432 27.476 1.00 58.69 83 ILE A O 1
ATOM 699 N N . LYS A 1 84 ? -9.054 7.967 26.248 1.00 57.56 84 LYS A N 1
ATOM 700 C CA . LYS A 1 84 ? -8.591 8.761 27.403 1.00 57.56 84 LYS A CA 1
ATOM 701 C C . LYS A 1 84 ? -9.580 9.840 27.848 1.00 57.56 84 LYS A C 1
ATOM 703 O O . LYS A 1 84 ? -9.313 10.501 28.850 1.00 57.56 84 LYS A O 1
ATOM 708 N N . ARG A 1 85 ? -10.619 10.107 27.054 1.00 55.09 85 ARG A N 1
ATOM 709 C CA . ARG A 1 85 ? -11.626 11.139 27.340 1.00 55.09 85 ARG A CA 1
ATOM 710 C C . ARG A 1 85 ? -12.924 10.570 27.912 1.00 55.09 85 ARG A C 1
ATOM 712 O O . ARG A 1 85 ? -13.668 11.353 28.494 1.00 55.09 85 ARG A O 1
ATOM 719 N N . ASP A 1 86 ? -13.144 9.268 27.752 1.00 46.97 86 ASP A N 1
ATOM 720 C CA . ASP A 1 86 ? -14.200 8.496 28.417 1.00 46.97 86 ASP A CA 1
ATOM 721 C C . ASP A 1 86 ? -13.708 7.957 29.771 1.00 46.97 86 ASP A C 1
ATOM 723 O O . ASP A 1 86 ? -14.538 7.865 30.704 1.00 46.97 86 ASP A O 1
#

Foldseek 3Di:
DDLVVLLVVLVVLLVVVVVVPNDPVLNVVSVVLSVQLVVLCVQLPPPVDDPVSNVVSPVSSVVSSVVSVVVSVVSVVVSVVVVVVD

Sequence (86 aa):
MNYSVLLRQVERQRNLCVKRGLPGWLQQYAEAQLAYARYRWLVSRDKQAPKDCRRLSLERAVSVLFSLQELLWVYRVNGEQSIKRD

Organism: Delftia acidovorans (strain DSM 14801 / SPH-1) (NCBI:txid398578)